Protein AF-A0A7C2FK53-F1 (afdb_monomer)

Secondary structure (DSSP, 8-state):
-----TT-EE-GGG-EEEEE--SSSTT-EEEEEGGGTEEE-TTS-EEETTEEEPPPGGG-S-HHHHHHHHHHHTTS--SEEE-SSSPPEESSHHHHHHHHHHHS--

Sequence (106 aa):
DVYIRDGDEFPALGGMRIIHVPGHTPGSIALHFPERGVLIVGDAMQHRFGRLMPPHRLFTRDMAQAAASIRRLAELDFDTLCFSHFRPIVRDADLKVREFARSLPA

Foldseek 3Di:
DDDDDAQDWDPPPNIWGWHQQAWLHNRFIWIDDQVQLEIEREQLWDQPPNAIDGGDPVRTPHRVSSLVSLCVVLVDGGQWYHYNPDDIRHGPVSVRSVVVSVVDDD

Radius of gyration: 12.98 Å; Cα contacts (8 Å, |Δi|>4): 217; chains: 1; bounding box: 26×35×34 Å

Nearest PDB structures (foldseek):
  7tza-assembly1_A  TM=7.608E-01  e=9.008E-06  Pseudomonas aeruginosa UCBPP-PA14
  6bm9-assembly2_D  TM=6.563E-01  e=1.740E-04  Escherichia coli
  6bm9-assembly1_A  TM=6.589E-01  e=1.740E-04  Escherichia coli
  6bm9-assembly2_C  TM=6.707E-01  e=2.368E-04  Escherichia coli
  6bm9-assembly1_B  TM=6.707E-01  e=2.519E-04  Escherichia coli

pLDDT: mean 96.67, std 3.94, range [74.25, 98.81]

Mean predicted aligned error: 2.4 Å

Structure (mmCIF, N/CA/C/O backbone):
data_AF-A0A7C2FK53-F1
#
_entry.id   AF-A0A7C2FK53-F1
#
loop_
_atom_site.group_PDB
_atom_site.id
_atom_site.type_symbol
_atom_site.label_atom_id
_atom_site.label_alt_id
_atom_site.label_comp_id
_atom_site.label_asym_id
_atom_site.label_entity_id
_atom_site.label_seq_id
_atom_site.pdbx_PDB_ins_code
_atom_site.Cartn_x
_atom_site.Cartn_y
_atom_site.Cartn_z
_atom_site.occupancy
_atom_site.B_iso_or_equiv
_atom_site.auth_seq_id
_atom_site.auth_comp_id
_atom_site.auth_asym_id
_atom_site.auth_atom_id
_atom_site.pdbx_PDB_model_num
ATOM 1 N N . ASP A 1 1 ? 5.264 22.362 9.396 1.00 79.06 1 ASP A N 1
ATOM 2 C CA . ASP A 1 1 ? 5.206 21.065 8.689 1.00 79.06 1 ASP A CA 1
ATOM 3 C C . ASP A 1 1 ? 5.756 19.945 9.550 1.00 79.06 1 ASP A C 1
ATOM 5 O O . ASP A 1 1 ? 6.510 20.222 10.479 1.00 79.06 1 ASP A O 1
ATOM 9 N N . VAL A 1 2 ? 5.361 18.703 9.256 1.00 89.88 2 VAL A N 1
ATOM 10 C CA . VAL A 1 2 ? 5.818 17.490 9.950 1.00 89.88 2 VAL A CA 1
ATOM 11 C C . VAL A 1 2 ? 6.427 16.546 8.919 1.00 89.88 2 VAL A C 1
ATOM 13 O O . VAL A 1 2 ? 5.787 16.224 7.920 1.00 89.88 2 VAL A O 1
ATOM 16 N N . TYR A 1 3 ? 7.663 16.110 9.161 1.00 93.62 3 TYR A N 1
ATOM 17 C CA . TYR A 1 3 ? 8.289 15.044 8.383 1.00 93.62 3 TYR A CA 1
ATOM 18 C C . TYR A 1 3 ? 7.796 13.699 8.898 1.00 93.62 3 TYR A C 1
ATOM 20 O O . TYR A 1 3 ? 7.842 13.456 10.101 1.00 93.62 3 TYR A O 1
ATOM 28 N N . ILE A 1 4 ? 7.367 12.843 7.980 1.00 95.62 4 ILE A N 1
ATOM 29 C CA . ILE A 1 4 ? 6.875 11.499 8.279 1.00 95.62 4 ILE A CA 1
ATOM 30 C C . ILE A 1 4 ? 7.885 10.445 7.835 1.00 95.62 4 ILE A C 1
ATOM 32 O O . ILE A 1 4 ? 8.648 10.649 6.884 1.00 95.62 4 ILE A O 1
ATOM 36 N N . AR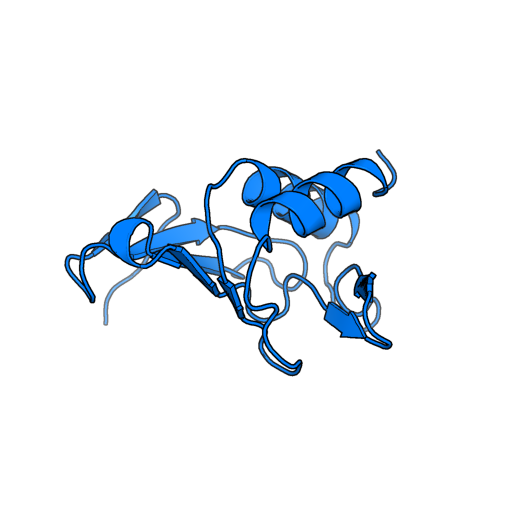G A 1 5 ? 7.883 9.315 8.529 1.00 97.06 5 ARG A N 1
ATOM 37 C CA . ARG A 1 5 ? 8.749 8.161 8.307 1.00 97.06 5 ARG A CA 1
ATOM 38 C C . ARG A 1 5 ? 7.923 6.885 8.297 1.00 97.06 5 ARG A C 1
ATOM 40 O O . ARG A 1 5 ? 6.783 6.842 8.751 1.00 97.06 5 ARG A O 1
ATOM 47 N N . ASP A 1 6 ? 8.522 5.836 7.753 1.00 98.12 6 ASP A N 1
ATOM 48 C CA . ASP A 1 6 ? 7.954 4.499 7.834 1.00 98.12 6 ASP A CA 1
ATOM 49 C C . ASP A 1 6 ? 7.717 4.089 9.293 1.00 98.12 6 ASP A C 1
ATOM 51 O O . ASP A 1 6 ? 8.602 4.245 10.133 1.00 98.12 6 ASP A O 1
ATOM 55 N N . GLY A 1 7 ? 6.531 3.554 9.579 1.00 97.38 7 GLY A N 1
ATOM 56 C CA . GLY A 1 7 ? 6.154 3.120 10.919 1.00 97.38 7 GLY A CA 1
ATOM 57 C C . GLY A 1 7 ? 5.693 4.233 11.855 1.00 97.38 7 GLY A C 1
ATOM 58 O O . GLY A 1 7 ? 5.263 3.901 12.953 1.00 97.38 7 GLY A O 1
ATOM 59 N N . ASP A 1 8 ? 5.725 5.506 11.445 1.00 97.75 8 ASP A N 1
ATOM 60 C CA . ASP A 1 8 ? 5.150 6.579 12.257 1.00 97.75 8 ASP A CA 1
ATOM 61 C C . ASP A 1 8 ? 3.656 6.325 12.497 1.00 97.75 8 ASP A C 1
ATOM 63 O O . ASP A 1 8 ? 2.910 5.953 11.583 1.00 97.75 8 ASP A O 1
ATOM 67 N N . GLU A 1 9 ? 3.223 6.575 13.730 1.00 96.94 9 GLU A N 1
ATOM 68 C CA . GLU A 1 9 ? 1.836 6.445 14.155 1.00 96.94 9 GLU A CA 1
ATOM 69 C C . GLU A 1 9 ? 1.284 7.793 14.616 1.00 96.94 9 GLU A C 1
ATOM 71 O O . GLU A 1 9 ? 1.938 8.557 15.327 1.00 96.94 9 GLU A O 1
ATOM 76 N N . PHE A 1 10 ? 0.048 8.079 14.219 1.00 95.19 10 PHE A N 1
ATOM 77 C CA . PHE A 1 10 ? -0.654 9.308 14.562 1.00 95.19 10 PHE A CA 1
ATOM 78 C C . PHE A 1 10 ? -2.014 8.975 15.179 1.00 95.19 10 PHE A C 1
ATOM 80 O O . PHE A 1 10 ? -2.706 8.086 14.676 1.00 95.19 10 PHE A O 1
ATOM 87 N N . PRO A 1 11 ? -2.478 9.727 16.195 1.00 93.12 11 PRO A N 1
ATOM 88 C CA . PRO A 1 11 ? -3.762 9.482 16.861 1.00 93.12 11 PRO A CA 1
ATOM 89 C C . PRO A 1 11 ? -4.990 9.870 16.007 1.00 93.12 11 PRO A C 1
ATOM 91 O O . PRO A 1 11 ? -6.089 10.067 16.522 1.00 93.12 11 PRO A O 1
ATOM 94 N N . ALA A 1 12 ? -4.834 10.001 14.690 1.00 85.19 12 ALA A N 1
ATOM 95 C CA . ALA A 1 12 ? -5.914 10.342 13.778 1.00 85.19 12 ALA A CA 1
ATOM 96 C C . ALA A 1 12 ? -6.844 9.141 13.552 1.00 85.19 12 ALA A C 1
ATOM 98 O O . ALA A 1 12 ? -6.380 8.027 13.338 1.00 85.19 12 ALA A O 1
ATOM 99 N N . LEU A 1 13 ? -8.160 9.383 13.556 1.00 84.50 13 LEU A N 1
ATOM 100 C CA . LEU A 1 13 ? -9.197 8.409 13.175 1.00 84.50 13 LEU A CA 1
ATOM 101 C C . LEU A 1 13 ? -9.191 7.060 13.931 1.00 84.50 13 LEU A C 1
ATOM 103 O O . LEU A 1 13 ? -9.829 6.118 13.461 1.00 84.50 13 LEU A O 1
ATOM 107 N N . GLY A 1 14 ? -8.581 6.982 15.118 1.00 86.06 14 GLY A N 1
ATOM 108 C CA . GLY A 1 14 ? -8.404 5.715 15.851 1.00 86.06 14 GLY A CA 1
ATOM 109 C C . GLY A 1 14 ? -7.082 5.012 15.525 1.00 86.06 14 GLY A C 1
ATOM 110 O O . GLY A 1 14 ? -7.017 3.795 15.464 1.00 86.06 14 GLY A O 1
ATOM 111 N N . GLY A 1 15 ? -6.029 5.777 15.236 1.00 93.38 15 GLY A N 1
ATOM 112 C CA . GLY A 1 15 ? -4.717 5.240 14.890 1.00 93.38 15 GLY A CA 1
ATOM 113 C C . GLY A 1 15 ? -4.519 5.171 13.380 1.00 93.38 15 GLY A C 1
ATOM 114 O O . GLY A 1 15 ? -5.198 4.435 12.664 1.00 93.38 15 GLY A O 1
ATOM 115 N N . MET A 1 16 ? -3.561 5.956 12.900 1.00 96.75 16 MET A N 1
ATOM 116 C CA . MET A 1 16 ? -3.073 5.935 11.528 1.00 96.75 16 MET A CA 1
ATOM 117 C C . MET A 1 16 ? -1.601 5.561 11.551 1.00 96.75 16 MET A C 1
ATOM 119 O O . MET A 1 16 ? -0.818 6.240 12.211 1.00 96.75 16 MET A O 1
ATOM 123 N N . ARG A 1 17 ? -1.220 4.543 10.783 1.00 98.00 17 ARG A N 1
ATOM 124 C CA . ARG A 1 17 ? 0.167 4.133 10.588 1.00 98.00 17 ARG A CA 1
ATOM 125 C C . ARG A 1 17 ? 0.639 4.470 9.179 1.00 98.00 17 ARG A C 1
ATOM 127 O O . ARG A 1 17 ? -0.045 4.174 8.196 1.00 98.00 17 ARG A O 1
ATOM 134 N N . ILE A 1 18 ? 1.823 5.064 9.086 1.00 98.31 18 ILE A N 1
ATOM 135 C CA . ILE A 1 18 ? 2.510 5.320 7.821 1.00 98.31 18 ILE A CA 1
ATOM 136 C C . ILE A 1 18 ? 3.256 4.060 7.389 1.00 98.31 18 ILE A C 1
ATOM 138 O O . ILE A 1 18 ? 4.053 3.508 8.148 1.00 98.31 18 ILE A O 1
ATOM 142 N N . ILE A 1 19 ? 3.034 3.630 6.149 1.00 98.69 19 ILE A N 1
ATOM 143 C CA . ILE A 1 19 ? 3.773 2.529 5.528 1.00 98.69 19 ILE A CA 1
ATOM 144 C C . ILE A 1 19 ? 4.492 3.074 4.298 1.00 98.69 19 ILE A C 1
ATOM 146 O O . ILE A 1 19 ? 3.858 3.501 3.336 1.00 98.69 19 ILE A O 1
ATOM 150 N N . HIS A 1 20 ? 5.819 3.064 4.303 1.00 98.62 20 HIS A N 1
ATOM 151 C CA . HIS A 1 20 ? 6.614 3.429 3.135 1.00 98.62 20 HIS A CA 1
ATOM 152 C C . HIS A 1 20 ? 6.490 2.344 2.061 1.00 98.62 20 HIS A C 1
ATOM 154 O O . HIS A 1 20 ? 6.746 1.163 2.312 1.00 98.62 20 HIS A O 1
ATOM 160 N N . VAL A 1 21 ? 6.064 2.756 0.867 1.00 98.62 21 VAL A N 1
ATOM 161 C CA . VAL A 1 21 ? 5.777 1.881 -0.279 1.00 98.62 21 VAL A CA 1
ATOM 162 C C . VAL A 1 21 ? 6.444 2.424 -1.544 1.00 98.62 21 VAL A C 1
ATOM 164 O O . VAL A 1 21 ? 5.770 2.847 -2.490 1.00 98.62 21 VAL A O 1
ATOM 167 N N . PRO A 1 22 ? 7.786 2.461 -1.578 1.00 98.50 22 PRO A N 1
ATOM 168 C CA . PRO A 1 22 ? 8.503 2.993 -2.721 1.00 98.50 22 PRO A CA 1
ATOM 169 C C . PRO A 1 22 ? 8.270 2.136 -3.975 1.00 98.50 22 PRO A C 1
ATOM 171 O O . PRO A 1 22 ? 7.948 0.947 -3.908 1.00 98.50 22 PRO A O 1
ATOM 174 N N . GLY A 1 23 ? 8.413 2.759 -5.140 1.00 98.12 23 GLY A N 1
ATOM 175 C CA . GLY A 1 23 ? 8.261 2.105 -6.440 1.00 98.12 23 GLY A CA 1
ATOM 176 C C . GLY A 1 23 ? 7.579 3.017 -7.446 1.00 98.12 23 GLY A C 1
ATOM 177 O O . GLY A 1 23 ? 8.207 3.424 -8.422 1.00 98.12 23 GLY A O 1
ATOM 178 N N . HIS A 1 24 ? 6.325 3.421 -7.184 1.00 98.19 24 HIS A N 1
ATOM 179 C CA . HIS A 1 24 ? 5.655 4.450 -7.997 1.00 98.19 24 HIS A CA 1
ATOM 180 C C . HIS A 1 24 ? 6.481 5.742 -7.985 1.00 98.19 24 HIS A C 1
ATOM 182 O O . HIS A 1 24 ? 6.943 6.214 -9.025 1.00 98.19 24 HIS A O 1
ATOM 188 N N . THR A 1 25 ? 6.796 6.213 -6.778 1.00 98.50 25 THR A N 1
ATOM 189 C CA . THR A 1 25 ? 7.849 7.196 -6.518 1.00 98.50 25 THR A CA 1
ATOM 190 C C . THR A 1 25 ? 8.737 6.717 -5.361 1.00 98.50 25 THR A C 1
ATOM 192 O O . THR A 1 25 ? 8.314 5.843 -4.600 1.00 98.50 25 THR A O 1
ATOM 195 N N . PRO A 1 26 ? 9.944 7.284 -5.170 1.00 98.12 26 PRO A N 1
ATOM 196 C CA . PRO A 1 26 ? 10.779 6.959 -4.009 1.00 98.12 26 PRO A CA 1
ATOM 197 C C . PRO A 1 26 ? 10.135 7.318 -2.660 1.00 98.12 26 PRO A C 1
ATOM 199 O O . PRO A 1 26 ? 10.448 6.700 -1.648 1.00 98.12 26 PRO A O 1
ATOM 202 N N . GLY A 1 27 ? 9.240 8.313 -2.640 1.00 97.81 27 GLY A N 1
ATOM 203 C CA . GLY A 1 27 ? 8.585 8.821 -1.430 1.00 97.81 27 GLY A CA 1
ATOM 204 C C . GLY A 1 27 ? 7.143 8.348 -1.243 1.00 97.81 27 GLY A C 1
ATOM 205 O O . GLY A 1 27 ? 6.447 8.880 -0.386 1.00 97.81 27 GLY A O 1
ATOM 206 N N . SER A 1 28 ? 6.666 7.402 -2.056 1.00 98.38 28 SER A N 1
ATOM 207 C CA . SER A 1 28 ? 5.287 6.914 -1.968 1.00 98.38 28 SER A CA 1
ATOM 208 C C . SER A 1 28 ? 5.026 6.244 -0.616 1.00 98.38 28 SER A C 1
ATOM 210 O O . SER A 1 28 ? 5.832 5.442 -0.143 1.00 98.38 28 SER A O 1
ATOM 212 N N . ILE A 1 29 ? 3.882 6.559 -0.011 1.00 98.62 29 ILE A N 1
ATOM 213 C CA . ILE A 1 29 ? 3.412 5.978 1.252 1.00 98.62 29 ILE A CA 1
ATOM 214 C C . ILE A 1 29 ? 1.998 5.416 1.091 1.00 98.62 29 ILE A C 1
ATOM 216 O O . ILE A 1 29 ? 1.241 5.847 0.220 1.00 98.62 29 ILE A O 1
ATOM 220 N N . ALA A 1 30 ? 1.642 4.493 1.973 1.00 98.69 30 ALA A N 1
ATOM 221 C CA . ALA A 1 30 ? 0.282 4.077 2.242 1.00 98.69 30 ALA A CA 1
ATOM 222 C C . ALA A 1 30 ? -0.093 4.471 3.676 1.00 98.69 30 ALA A C 1
ATOM 224 O O . ALA A 1 30 ? 0.768 4.565 4.556 1.00 98.69 30 ALA A O 1
ATOM 225 N N . LEU A 1 31 ? -1.384 4.700 3.898 1.00 98.44 31 LEU A N 1
ATOM 226 C CA . LEU A 1 31 ? -1.949 5.033 5.203 1.00 98.44 31 LEU A CA 1
ATOM 227 C C . LEU A 1 31 ? -2.817 3.867 5.663 1.00 98.44 31 LEU A C 1
ATOM 229 O O . LEU A 1 31 ? -3.814 3.541 5.011 1.00 98.44 31 LEU A O 1
ATOM 233 N N . HIS A 1 32 ? -2.431 3.235 6.766 1.00 98.62 32 HIS A N 1
ATOM 234 C CA . HIS A 1 32 ? -3.163 2.117 7.353 1.00 98.62 32 HIS A CA 1
ATOM 235 C C . HIS A 1 32 ? -3.902 2.574 8.607 1.00 98.62 32 HIS A C 1
ATOM 237 O O . HIS A 1 32 ? -3.308 3.167 9.503 1.00 98.62 32 HIS A O 1
ATOM 243 N N . PHE A 1 33 ? -5.200 2.296 8.659 1.00 98.12 33 PHE A N 1
ATOM 244 C CA . PHE A 1 33 ? -6.073 2.598 9.788 1.00 98.12 33 PHE A CA 1
ATOM 245 C C . PHE A 1 33 ? -6.595 1.274 10.360 1.00 98.12 33 PHE A C 1
ATOM 247 O O . PHE A 1 33 ? -7.675 0.828 9.951 1.00 98.12 33 PHE A O 1
ATOM 254 N N . PRO A 1 34 ? -5.842 0.609 11.257 1.00 96.31 34 PRO A N 1
ATOM 255 C CA . PRO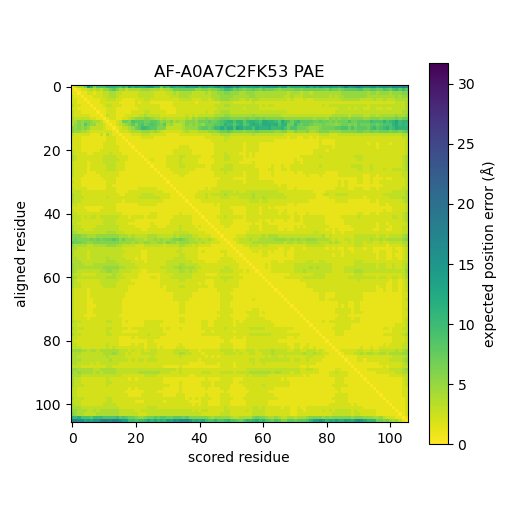 A 1 34 ? -6.172 -0.734 11.732 1.00 96.31 34 PRO A CA 1
ATOM 256 C C . PRO A 1 34 ? -7.541 -0.801 12.418 1.00 96.31 34 PRO A C 1
ATOM 258 O O . PRO A 1 34 ? -8.341 -1.666 12.077 1.00 96.31 34 PRO A O 1
ATOM 261 N N . GLU A 1 35 ? -7.880 0.159 13.288 1.00 95.81 35 GLU A N 1
ATOM 262 C CA . GLU A 1 35 ? -9.189 0.190 13.970 1.00 95.81 35 GLU A CA 1
ATOM 263 C C . GLU A 1 35 ? -10.375 0.396 13.015 1.00 95.81 35 GLU A C 1
ATOM 265 O O . GLU A 1 35 ? -11.516 0.066 13.337 1.00 95.81 35 GLU A O 1
ATOM 270 N N . ARG A 1 36 ? -10.124 0.957 11.827 1.00 96.44 36 ARG A N 1
ATOM 271 C CA . ARG A 1 36 ? -11.144 1.167 10.791 1.00 96.44 36 ARG A CA 1
ATOM 272 C C . ARG A 1 36 ? -11.150 0.065 9.738 1.00 96.44 36 ARG A C 1
ATOM 274 O O . ARG A 1 36 ? -12.062 0.041 8.916 1.00 96.44 36 ARG A O 1
ATOM 281 N N . GLY A 1 37 ? -10.139 -0.804 9.726 1.00 97.12 37 GLY A N 1
ATOM 282 C CA . GLY A 1 37 ? -9.929 -1.784 8.666 1.00 97.12 37 GLY A CA 1
ATOM 283 C C . GLY A 1 37 ? -9.748 -1.138 7.289 1.00 97.12 37 GLY A C 1
ATOM 284 O O . GLY A 1 37 ? -10.239 -1.680 6.301 1.00 97.12 37 GLY A O 1
ATOM 285 N N . VAL A 1 38 ? -9.095 0.027 7.206 1.00 98.38 38 VAL A N 1
ATOM 286 C CA . VAL A 1 38 ? -8.897 0.763 5.943 1.00 98.38 38 VAL A CA 1
ATOM 287 C C . VAL A 1 38 ? -7.415 0.854 5.602 1.00 98.38 38 VAL A C 1
ATOM 289 O O . VAL A 1 38 ? -6.594 1.214 6.445 1.00 98.38 38 VAL A O 1
ATOM 292 N N . LEU A 1 39 ? -7.086 0.608 4.337 1.00 98.75 39 LEU A N 1
ATOM 293 C CA . LEU A 1 39 ? -5.775 0.879 3.761 1.00 98.75 39 LEU A CA 1
ATOM 294 C C . LEU A 1 39 ? -5.916 1.814 2.552 1.00 98.75 39 LEU A C 1
ATOM 296 O O . LEU A 1 39 ? -6.629 1.508 1.596 1.00 98.75 39 LEU A O 1
ATOM 300 N N . ILE A 1 40 ? -5.224 2.952 2.571 1.00 98.69 40 ILE A N 1
ATOM 301 C CA . ILE A 1 40 ? -5.142 3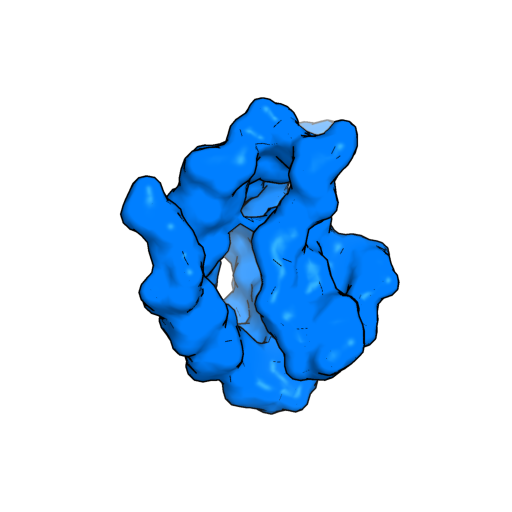.885 1.439 1.00 98.69 40 ILE A CA 1
ATOM 302 C C . ILE A 1 40 ? -3.763 3.737 0.802 1.00 98.69 40 ILE A C 1
ATOM 304 O O . ILE A 1 40 ? -2.763 4.028 1.450 1.00 98.69 40 ILE A O 1
ATOM 308 N N . VAL A 1 41 ? -3.700 3.305 -0.459 1.00 98.50 41 VAL A N 1
ATOM 309 C CA . VAL A 1 41 ? -2.430 2.954 -1.131 1.00 98.50 41 VAL A CA 1
ATOM 310 C C . VAL A 1 41 ? -1.969 3.960 -2.180 1.00 98.50 41 VAL A C 1
ATOM 312 O O . VAL A 1 41 ? -0.924 3.767 -2.802 1.00 98.50 41 VAL A O 1
ATOM 315 N N . GLY A 1 42 ? -2.755 5.012 -2.410 1.00 97.56 42 GLY A N 1
ATOM 316 C CA . GLY A 1 42 ? -2.492 5.979 -3.470 1.00 97.56 42 GLY A CA 1
ATOM 317 C C . GLY A 1 42 ? -2.323 5.286 -4.825 1.00 97.56 42 GLY A C 1
ATOM 318 O O . GLY A 1 42 ? -3.193 4.521 -5.251 1.00 97.56 42 GLY A O 1
ATOM 319 N N . ASP A 1 43 ? -1.181 5.531 -5.465 1.00 97.94 43 ASP 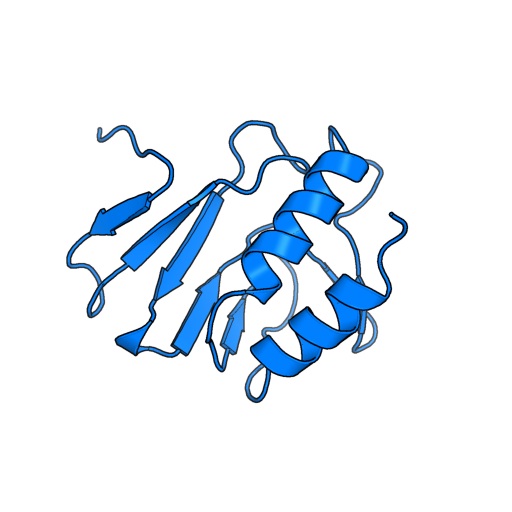A N 1
ATOM 320 C CA . ASP A 1 43 ? -0.805 4.982 -6.771 1.00 97.94 43 ASP A CA 1
ATOM 321 C C . ASP A 1 43 ? 0.061 3.719 -6.692 1.00 97.94 43 ASP A C 1
ATOM 323 O O . ASP A 1 43 ? 0.604 3.290 -7.707 1.00 97.94 43 ASP A O 1
ATOM 327 N N . ALA A 1 44 ? 0.198 3.087 -5.519 1.00 98.19 44 ALA A N 1
ATOM 328 C CA . ALA A 1 44 ? 0.970 1.848 -5.380 1.00 98.19 44 ALA A CA 1
ATOM 329 C C . ALA A 1 44 ? 0.299 0.632 -6.050 1.00 98.19 44 ALA A C 1
ATOM 331 O O . ALA A 1 44 ? 0.973 -0.347 -6.360 1.00 98.19 44 ALA A O 1
ATOM 332 N N . MET A 1 45 ? -1.013 0.684 -6.301 1.00 98.19 45 MET A N 1
ATOM 333 C CA . MET A 1 45 ? -1.775 -0.350 -7.010 1.00 98.19 45 MET A CA 1
ATOM 334 C C . MET A 1 45 ? -2.850 0.279 -7.896 1.00 98.19 45 MET A C 1
ATOM 336 O O . MET A 1 45 ? -3.308 1.394 -7.653 1.00 98.19 45 MET A O 1
ATOM 340 N N . GLN A 1 46 ? -3.300 -0.466 -8.903 1.00 98.06 46 GLN A N 1
ATOM 341 C CA . GLN A 1 46 ? -4.473 -0.114 -9.697 1.00 98.06 46 GLN A CA 1
ATOM 342 C C . GLN A 1 46 ? -5.606 -1.113 -9.474 1.00 98.06 46 GLN A C 1
ATOM 344 O O . GLN A 1 46 ? -5.368 -2.283 -9.175 1.00 98.06 46 GLN A O 1
ATOM 349 N N . HIS A 1 47 ? -6.840 -0.667 -9.701 1.00 97.50 47 HIS A N 1
ATOM 350 C CA . HIS A 1 47 ? -8.012 -1.534 -9.737 1.00 97.50 47 HIS A CA 1
ATOM 351 C C . HIS A 1 47 ? -8.799 -1.277 -11.025 1.00 97.50 47 HIS A C 1
ATOM 353 O O . HIS A 1 47 ? -9.568 -0.323 -11.139 1.00 97.50 47 HIS A O 1
ATOM 359 N N . ARG A 1 48 ? -8.560 -2.117 -12.037 1.00 93.81 48 ARG A N 1
ATOM 360 C CA . ARG A 1 48 ? -9.125 -1.971 -13.387 1.00 93.81 48 ARG A CA 1
ATOM 361 C C . ARG A 1 48 ? -9.847 -3.246 -13.779 1.00 93.81 48 ARG A C 1
ATOM 363 O O . ARG A 1 48 ? -9.363 -4.338 -13.510 1.00 93.81 48 ARG A O 1
ATOM 370 N N . PHE A 1 49 ? -11.002 -3.099 -14.424 1.00 92.00 49 PHE A N 1
ATOM 371 C CA . PHE A 1 49 ? -11.799 -4.234 -14.906 1.00 92.00 49 PHE A CA 1
ATOM 372 C C . PHE A 1 49 ? -12.087 -5.284 -13.811 1.00 92.00 49 PHE A C 1
ATOM 374 O O . PHE A 1 49 ? -12.068 -6.483 -14.070 1.00 92.00 49 PHE A O 1
ATOM 381 N N . GLY A 1 50 ? -12.307 -4.826 -12.571 1.00 91.31 50 GLY A N 1
ATOM 382 C CA . GLY A 1 50 ? -12.577 -5.691 -11.418 1.00 91.31 50 GLY A CA 1
ATOM 383 C C . GLY A 1 50 ? -11.371 -6.483 -10.902 1.00 91.31 50 GLY A C 1
ATOM 384 O O . GLY A 1 50 ? -11.557 -7.452 -10.173 1.00 91.31 50 GLY A O 1
ATOM 385 N N . ARG A 1 51 ? -10.142 -6.122 -11.299 1.00 95.56 51 ARG A N 1
ATOM 386 C CA . ARG A 1 51 ? -8.912 -6.826 -10.914 1.00 95.56 51 ARG A CA 1
ATOM 387 C C . ARG A 1 51 ? -7.869 -5.876 -10.346 1.00 95.56 51 ARG A C 1
ATOM 389 O O . ARG A 1 51 ? -7.692 -4.762 -10.849 1.00 95.56 51 ARG A O 1
ATOM 396 N N . LEU A 1 52 ? -7.169 -6.342 -9.316 1.00 98.12 52 LEU A N 1
ATOM 397 C CA . LEU A 1 52 ? -5.956 -5.692 -8.834 1.00 98.12 52 LEU A CA 1
ATOM 398 C C . LEU A 1 52 ? -4.855 -5.822 -9.885 1.00 98.12 52 LEU A C 1
ATOM 400 O O . LEU A 1 52 ? -4.701 -6.862 -10.528 1.00 98.12 52 LEU A O 1
ATOM 404 N N . MET A 1 53 ? -4.115 -4.738 -10.079 1.00 97.88 53 MET A N 1
ATOM 405 C CA . MET A 1 53 ? -3.004 -4.671 -11.016 1.00 97.88 53 MET A CA 1
ATOM 406 C C . MET A 1 53 ? -1.839 -3.885 -10.403 1.00 97.88 53 MET A C 1
ATOM 408 O O . MET A 1 53 ? -2.062 -3.028 -9.539 1.00 97.88 53 MET A O 1
ATOM 412 N N . PRO A 1 54 ? -0.597 -4.126 -10.869 1.00 97.50 54 PRO A N 1
ATOM 413 C CA . PRO A 1 54 ? 0.551 -3.308 -10.492 1.00 97.50 54 PRO A CA 1
ATOM 414 C C . PRO A 1 54 ? 0.333 -1.837 -10.882 1.00 97.50 54 PRO A C 1
ATOM 416 O O . PRO A 1 54 ? -0.512 -1.554 -11.740 1.00 97.50 54 PRO A O 1
ATOM 419 N N . PRO A 1 55 ? 1.104 -0.893 -10.315 1.00 97.69 55 PRO A N 1
ATOM 420 C CA . PRO A 1 55 ? 0.991 0.510 -10.685 1.00 97.69 55 PRO A CA 1
ATOM 421 C C . PRO A 1 55 ? 1.356 0.719 -12.160 1.00 97.69 55 PRO A C 1
ATOM 423 O O . PRO A 1 55 ? 2.064 -0.084 -12.776 1.00 97.69 55 PRO A O 1
ATOM 426 N N . HIS A 1 56 ? 0.863 1.806 -12.755 1.00 96.62 56 HIS A N 1
ATOM 427 C CA . HIS A 1 56 ? 1.014 2.035 -14.191 1.00 96.62 56 HIS A CA 1
ATOM 428 C C . HIS A 1 56 ? 2.491 2.137 -14.597 1.00 96.62 56 HIS A C 1
ATOM 430 O O . HIS A 1 56 ? 3.186 3.052 -14.165 1.00 96.62 56 HIS A O 1
ATOM 436 N N . ARG A 1 57 ? 2.970 1.256 -15.487 1.00 96.31 57 ARG A N 1
ATOM 437 C CA . ARG A 1 57 ? 4.400 1.175 -15.853 1.00 96.31 57 ARG A CA 1
ATOM 438 C C . ARG A 1 57 ? 5.004 2.499 -16.333 1.00 96.31 57 ARG A C 1
ATOM 440 O O . ARG A 1 57 ? 6.127 2.799 -15.961 1.00 96.31 57 ARG A O 1
ATOM 447 N N . LEU A 1 58 ? 4.269 3.300 -17.113 1.00 97.25 58 LEU A N 1
ATOM 448 C CA . LEU A 1 58 ? 4.782 4.591 -17.612 1.00 97.25 58 LEU A CA 1
ATOM 449 C C . LEU A 1 58 ? 4.991 5.646 -16.514 1.00 97.25 58 LEU A C 1
ATOM 451 O O . LEU A 1 58 ? 5.697 6.620 -16.744 1.00 97.25 58 LEU A O 1
ATOM 455 N N . PHE A 1 59 ? 4.373 5.468 -15.345 1.00 96.44 59 PHE A N 1
ATOM 456 C CA . PHE A 1 59 ? 4.426 6.429 -14.242 1.00 96.44 59 PHE A CA 1
ATOM 457 C C . PHE A 1 59 ? 5.094 5.852 -12.992 1.00 96.44 59 PHE A C 1
ATOM 459 O O . PHE A 1 59 ? 5.104 6.502 -11.956 1.00 96.44 59 PHE A O 1
ATOM 466 N N . THR A 1 60 ? 5.659 4.648 -13.075 1.00 98.19 60 THR A N 1
ATOM 467 C CA . THR A 1 60 ? 6.307 3.975 -11.948 1.00 98.19 60 THR A CA 1
ATOM 468 C C . THR A 1 60 ? 7.810 3.987 -12.151 1.00 98.19 60 THR A C 1
ATOM 470 O O . THR A 1 60 ? 8.303 3.511 -13.172 1.00 98.19 60 THR A O 1
ATOM 473 N N . ARG A 1 61 ? 8.542 4.527 -11.173 1.00 98.06 61 ARG A N 1
ATOM 474 C CA . ARG A 1 61 ? 10.006 4.632 -11.217 1.00 98.06 61 ARG A CA 1
ATOM 475 C C . ARG A 1 61 ? 10.697 3.273 -11.151 1.00 98.06 61 ARG A C 1
ATOM 477 O O . ARG A 1 61 ? 11.651 3.058 -11.888 1.00 98.06 61 ARG A O 1
ATOM 484 N N . ASP A 1 62 ? 10.206 2.379 -10.300 1.00 98.25 62 ASP A N 1
ATOM 485 C CA . ASP A 1 62 ? 10.748 1.035 -10.120 1.00 98.25 62 ASP A CA 1
ATOM 486 C C . ASP A 1 62 ? 9.610 0.026 -9.907 1.00 98.25 62 ASP A C 1
ATOM 488 O O . ASP A 1 62 ? 8.922 0.019 -8.883 1.00 98.25 62 ASP A O 1
ATOM 492 N N . MET A 1 63 ? 9.393 -0.829 -10.909 1.00 98.00 63 MET A N 1
ATOM 493 C CA . MET A 1 63 ? 8.338 -1.846 -10.879 1.00 98.00 63 MET A CA 1
ATOM 494 C C . MET A 1 63 ? 8.659 -3.015 -9.942 1.00 98.00 63 MET A C 1
ATOM 496 O O . MET A 1 63 ? 7.729 -3.617 -9.405 1.00 98.00 63 MET A O 1
ATOM 500 N N . ALA A 1 64 ? 9.938 -3.351 -9.752 1.00 97.88 64 ALA A N 1
ATOM 501 C CA . ALA A 1 64 ? 10.344 -4.427 -8.851 1.00 97.88 64 ALA A CA 1
ATOM 502 C C . ALA A 1 64 ? 10.173 -3.977 -7.397 1.00 97.88 64 ALA A C 1
ATOM 504 O O . ALA A 1 64 ? 9.572 -4.684 -6.586 1.00 97.88 64 ALA A O 1
ATOM 505 N N . GLN A 1 65 ? 10.589 -2.747 -7.094 1.00 98.31 65 GLN A N 1
ATOM 506 C CA . GLN A 1 65 ? 10.360 -2.137 -5.789 1.00 98.31 65 GLN A CA 1
ATOM 507 C C . GLN A 1 65 ? 8.863 -1.951 -5.505 1.00 98.31 65 GLN A C 1
ATOM 509 O O . GLN A 1 65 ? 8.412 -2.252 -4.402 1.00 98.31 65 GLN A O 1
ATOM 514 N N . ALA A 1 66 ? 8.067 -1.558 -6.507 1.00 98.50 66 ALA A N 1
ATOM 515 C CA . ALA A 1 66 ? 6.614 -1.503 -6.362 1.00 98.50 66 ALA A CA 1
ATOM 516 C C . ALA A 1 66 ? 6.011 -2.878 -6.025 1.00 98.50 66 ALA A C 1
ATOM 518 O O . ALA A 1 66 ? 5.142 -2.970 -5.161 1.00 98.50 66 ALA A O 1
ATOM 519 N N . ALA A 1 67 ? 6.482 -3.956 -6.663 1.00 98.50 67 ALA A N 1
ATOM 520 C CA . ALA A 1 67 ? 6.031 -5.310 -6.349 1.00 98.50 67 ALA A CA 1
ATOM 521 C C . ALA A 1 67 ? 6.397 -5.725 -4.913 1.00 98.50 67 ALA A C 1
ATOM 523 O O . ALA A 1 67 ? 5.558 -6.289 -4.209 1.00 98.50 67 ALA A O 1
ATOM 524 N N . ALA A 1 68 ? 7.604 -5.391 -4.445 1.00 98.50 68 ALA A N 1
ATOM 525 C CA . ALA A 1 68 ? 8.010 -5.609 -3.056 1.00 98.50 68 ALA A CA 1
ATOM 526 C C . ALA A 1 68 ? 7.127 -4.825 -2.066 1.00 98.50 68 ALA A C 1
ATOM 528 O O . ALA A 1 68 ? 6.673 -5.381 -1.066 1.00 98.50 68 ALA A O 1
ATOM 529 N N . SER A 1 69 ? 6.800 -3.572 -2.384 1.00 98.69 69 SER A N 1
ATOM 530 C CA . SER A 1 69 ? 5.878 -2.751 -1.595 1.00 98.69 69 SER A CA 1
ATOM 531 C C . SER A 1 69 ? 4.471 -3.349 -1.524 1.00 98.69 69 SER A C 1
ATOM 533 O O . SER A 1 69 ? 3.878 -3.385 -0.450 1.00 98.69 69 SER A O 1
ATOM 535 N N . ILE A 1 70 ? 3.943 -3.887 -2.630 1.00 98.81 70 ILE A N 1
ATOM 536 C CA . ILE A 1 70 ? 2.642 -4.577 -2.636 1.00 98.81 70 ILE A CA 1
ATOM 537 C C . ILE A 1 70 ? 2.674 -5.820 -1.738 1.00 98.81 70 ILE A C 1
ATOM 539 O O . ILE A 1 70 ? 1.727 -6.053 -0.991 1.00 98.81 70 ILE A O 1
ATOM 543 N N . ARG A 1 71 ? 3.763 -6.602 -1.767 1.00 98.69 71 ARG A N 1
ATOM 544 C CA . ARG A 1 71 ? 3.922 -7.772 -0.884 1.00 98.69 71 ARG A CA 1
ATOM 545 C C . ARG A 1 71 ? 3.917 -7.378 0.586 1.00 98.69 71 ARG A C 1
ATOM 547 O O . ARG A 1 71 ? 3.206 -8.001 1.360 1.00 98.69 71 ARG A O 1
ATOM 554 N N . ARG A 1 72 ? 4.616 -6.300 0.943 1.00 98.56 72 ARG A N 1
ATOM 555 C CA . ARG A 1 72 ? 4.593 -5.747 2.301 1.00 98.56 72 ARG A CA 1
ATOM 556 C C . ARG A 1 72 ? 3.183 -5.333 2.730 1.00 98.56 72 ARG A C 1
ATOM 558 O O . ARG A 1 72 ? 2.764 -5.625 3.842 1.00 98.56 72 ARG A O 1
ATOM 565 N N . LEU A 1 73 ? 2.424 -4.680 1.848 1.00 98.81 73 LEU A N 1
ATOM 566 C CA . LEU A 1 73 ? 1.034 -4.307 2.136 1.00 98.81 73 LEU A CA 1
ATOM 567 C C . LEU A 1 73 ? 0.118 -5.524 2.330 1.00 98.81 73 LEU A C 1
ATOM 569 O O . LEU A 1 73 ? -0.842 -5.438 3.088 1.00 98.81 73 LEU A O 1
ATOM 573 N N . ALA A 1 74 ? 0.411 -6.653 1.680 1.00 98.69 74 ALA A N 1
ATOM 574 C CA . ALA A 1 74 ? -0.354 -7.892 1.821 1.00 98.69 74 ALA A CA 1
ATOM 575 C C . ALA A 1 74 ? -0.222 -8.559 3.205 1.00 98.69 74 ALA A C 1
ATOM 577 O O . ALA A 1 74 ? -1.015 -9.442 3.540 1.00 98.69 74 ALA A O 1
ATOM 578 N N . GLU A 1 75 ? 0.764 -8.148 4.004 1.00 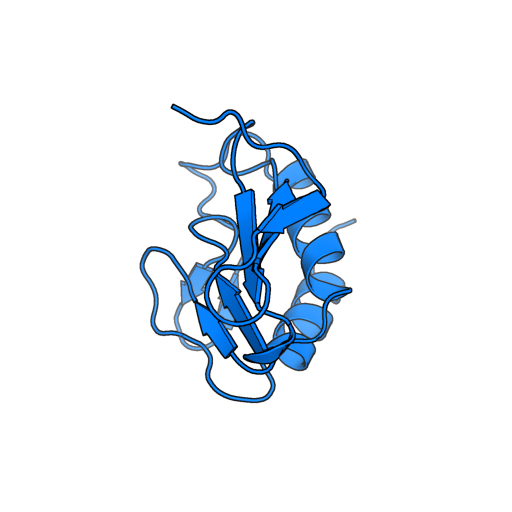98.56 75 GLU A N 1
ATOM 579 C CA . GLU A 1 75 ? 0.962 -8.614 5.383 1.00 98.56 75 GLU A CA 1
ATOM 580 C C . GLU A 1 75 ? 0.027 -7.912 6.380 1.00 98.56 75 GLU A C 1
ATOM 582 O O . GLU A 1 75 ? -0.084 -8.347 7.522 1.00 98.56 75 GLU A O 1
ATOM 587 N N . LEU A 1 76 ? -0.653 -6.838 5.965 1.00 98.50 76 LEU A N 1
ATOM 588 C CA . LEU A 1 76 ? -1.548 -6.059 6.817 1.00 98.50 76 LEU A CA 1
ATOM 589 C C . LEU A 1 76 ? -2.972 -6.630 6.814 1.00 98.50 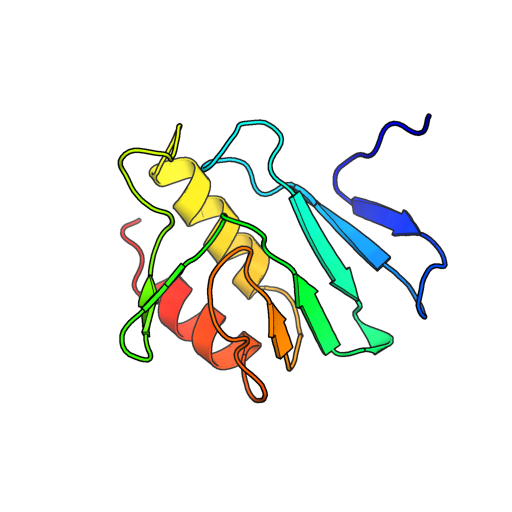76 LEU A C 1
ATOM 591 O O . LEU A 1 76 ? -3.433 -7.178 5.812 1.00 98.50 76 LEU A O 1
ATOM 595 N N . ASP A 1 77 ? -3.687 -6.427 7.920 1.00 98.19 77 ASP A N 1
ATOM 596 C CA . ASP A 1 77 ? -5.121 -6.701 8.027 1.00 98.19 77 ASP A CA 1
ATOM 597 C C . ASP A 1 77 ? -5.934 -5.433 7.726 1.00 98.19 77 ASP A C 1
ATOM 599 O O . ASP A 1 77 ? -5.714 -4.369 8.319 1.00 98.19 77 ASP A O 1
ATOM 603 N N . PHE A 1 78 ? -6.869 -5.529 6.780 1.00 98.50 78 PHE A N 1
ATOM 604 C CA . PHE A 1 78 ? -7.805 -4.466 6.408 1.00 98.50 78 PHE A CA 1
ATOM 605 C C . PHE A 1 78 ? -8.973 -5.040 5.593 1.00 98.50 78 PHE A C 1
ATOM 607 O O . PHE A 1 78 ? -8.820 -5.975 4.817 1.00 98.50 78 PHE A O 1
ATOM 614 N N . ASP A 1 79 ? -10.148 -4.435 5.718 1.00 98.62 79 ASP A N 1
ATOM 615 C CA . ASP A 1 79 ? -11.366 -4.862 5.019 1.00 98.62 79 ASP A CA 1
ATOM 616 C C . ASP A 1 79 ? -11.644 -3.997 3.777 1.00 98.62 79 ASP A C 1
ATOM 618 O O . ASP A 1 79 ? -12.321 -4.414 2.836 1.00 98.62 79 ASP A O 1
ATOM 622 N N . THR A 1 80 ? -11.109 -2.773 3.758 1.00 98.75 80 THR A N 1
ATOM 623 C CA . THR A 1 80 ? -11.303 -1.793 2.687 1.00 98.75 80 THR A CA 1
ATOM 624 C C . THR A 1 80 ? -9.970 -1.289 2.143 1.00 98.75 80 THR A C 1
ATOM 626 O O . THR A 1 80 ? -9.088 -0.890 2.901 1.00 98.75 80 THR A O 1
ATOM 629 N N . LEU A 1 81 ? -9.851 -1.246 0.815 1.00 98.81 81 LEU A N 1
ATOM 630 C CA . LEU A 1 81 ? -8.687 -0.731 0.094 1.00 98.81 81 LEU A CA 1
ATOM 631 C C . LEU A 1 81 ? -9.082 0.449 -0.797 1.00 98.81 81 LEU A C 1
ATOM 633 O O . LEU A 1 81 ? -9.949 0.313 -1.664 1.00 98.81 81 LEU A O 1
ATOM 637 N N . CYS A 1 82 ? -8.412 1.584 -0.614 1.00 98.69 82 CYS A N 1
ATOM 638 C CA . CYS A 1 82 ? -8.647 2.830 -1.340 1.00 98.69 82 CYS A CA 1
ATOM 639 C C . CYS A 1 82 ? -7.452 3.195 -2.231 1.00 98.69 82 CYS A C 1
ATOM 641 O O . CYS A 1 82 ? -6.298 3.082 -1.817 1.00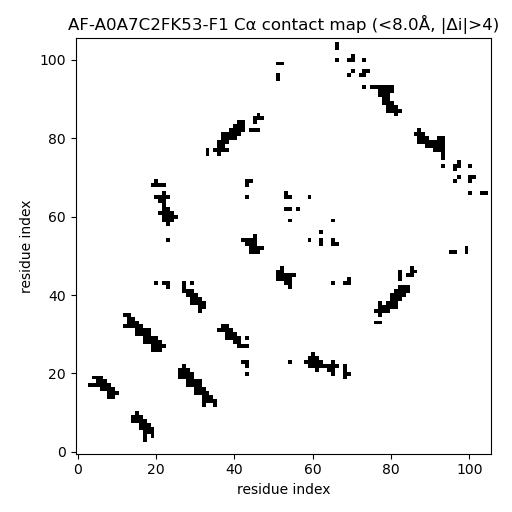 98.69 82 CYS A O 1
ATOM 643 N N . PHE A 1 83 ? -7.736 3.705 -3.430 1.00 98.44 83 PHE A N 1
ATOM 644 C CA . PHE A 1 83 ? -6.746 4.055 -4.457 1.00 98.44 83 PHE A CA 1
ATOM 645 C C . PHE A 1 83 ? -6.827 5.544 -4.817 1.00 98.44 83 PHE A C 1
ATOM 647 O O . PHE A 1 83 ? -7.861 6.167 -4.579 1.00 98.44 83 PHE A O 1
ATOM 654 N N . SER A 1 84 ? -5.802 6.088 -5.484 1.00 96.50 84 SER A N 1
ATOM 655 C CA . SER A 1 84 ? -5.840 7.466 -6.017 1.00 96.50 84 SER A CA 1
ATOM 656 C C . SER A 1 84 ? -6.939 7.682 -7.069 1.00 96.50 84 SER A C 1
ATOM 658 O O . SER A 1 84 ? -7.549 8.746 -7.123 1.00 96.50 84 SER A O 1
ATOM 660 N N . HIS A 1 85 ? -7.194 6.683 -7.925 1.00 95.44 85 HIS A N 1
ATOM 661 C CA . HIS A 1 85 ? -7.998 6.865 -9.148 1.00 95.44 85 HIS A CA 1
ATOM 662 C C . HIS A 1 85 ? -9.127 5.851 -9.347 1.00 95.44 85 HIS A C 1
ATOM 664 O O . HIS A 1 85 ? -9.928 5.986 -10.272 1.00 95.44 85 HIS A O 1
ATOM 670 N N . PHE A 1 86 ? -9.185 4.809 -8.522 1.00 96.88 86 PHE A N 1
ATOM 671 C CA . PHE A 1 86 ? -10.065 3.666 -8.747 1.00 96.88 86 PHE A CA 1
ATOM 672 C C . PHE A 1 86 ? -11.086 3.520 -7.630 1.00 96.88 86 PHE A C 1
ATOM 674 O O . PHE A 1 86 ? -10.870 3.965 -6.503 1.00 96.88 86 PHE A O 1
ATOM 681 N N . ARG A 1 87 ? -12.203 2.853 -7.945 1.00 96.25 87 ARG A N 1
ATOM 682 C CA . ARG A 1 87 ? -13.209 2.525 -6.933 1.00 96.25 87 ARG A CA 1
ATOM 683 C C . ARG A 1 87 ? -12.577 1.663 -5.837 1.00 96.25 87 ARG A C 1
ATOM 685 O O . ARG A 1 87 ? -11.835 0.731 -6.175 1.00 96.25 87 ARG A O 1
ATOM 692 N N . PRO A 1 88 ? -12.893 1.942 -4.562 1.00 97.88 88 PRO A N 1
ATOM 693 C CA . PRO A 1 88 ? -12.382 1.148 -3.464 1.00 97.88 88 PRO A CA 1
ATOM 694 C C . PRO A 1 88 ? -12.882 -0.290 -3.571 1.00 97.88 88 PRO A C 1
ATOM 696 O O . PRO A 1 88 ? -13.976 -0.554 -4.082 1.00 97.88 88 PRO A O 1
ATOM 699 N N . ILE A 1 89 ? -12.077 -1.216 -3.065 1.00 98.44 89 ILE A N 1
ATOM 700 C CA . ILE A 1 89 ? -12.547 -2.562 -2.760 1.00 98.44 89 ILE A CA 1
ATOM 701 C C . ILE A 1 89 ? -13.086 -2.500 -1.340 1.00 98.44 89 ILE A C 1
ATOM 703 O O . ILE A 1 89 ? -12.340 -2.181 -0.419 1.00 98.44 89 ILE A O 1
ATOM 707 N N . VAL A 1 90 ? -14.376 -2.773 -1.186 1.00 97.00 90 VAL A N 1
ATOM 708 C CA . VAL A 1 90 ? -15.044 -2.850 0.113 1.00 97.00 90 VAL A CA 1
ATOM 709 C C . VAL A 1 90 ? -15.325 -4.324 0.368 1.00 97.00 90 VAL A C 1
ATOM 711 O O . VAL A 1 90 ? -15.923 -4.970 -0.495 1.00 97.00 90 VAL A O 1
ATOM 714 N N . ARG A 1 91 ? -14.905 -4.826 1.530 1.00 97.31 91 ARG A N 1
ATOM 715 C CA . ARG A 1 91 ? -14.906 -6.238 1.936 1.00 97.31 91 A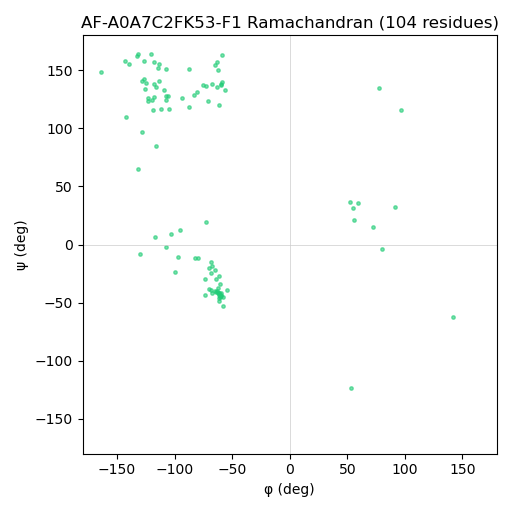RG A CA 1
ATOM 716 C C . ARG A 1 91 ? -13.788 -7.089 1.343 1.00 97.31 91 ARG A C 1
ATOM 718 O O . ARG A 1 91 ? -13.535 -7.070 0.127 1.00 97.31 91 ARG A O 1
ATOM 725 N N . ASP A 1 92 ? -13.180 -7.880 2.226 1.00 98.12 92 ASP A N 1
ATOM 726 C CA . ASP A 1 92 ? -12.198 -8.925 1.907 1.00 98.12 92 ASP A CA 1
ATOM 727 C C . ASP A 1 92 ? -11.015 -8.387 1.083 1.00 98.12 92 ASP A C 1
ATOM 729 O O . ASP A 1 92 ? -10.488 -9.048 0.178 1.00 98.12 92 ASP A O 1
ATOM 733 N N . ALA A 1 93 ? -10.664 -7.117 1.302 1.00 98.62 93 ALA A N 1
ATOM 734 C CA . ALA A 1 93 ? -9.661 -6.441 0.498 1.00 98.62 93 ALA A CA 1
ATOM 735 C C . ALA A 1 93 ? -8.253 -6.989 0.775 1.00 98.62 93 ALA A C 1
ATOM 737 O O . ALA A 1 93 ? -7.483 -7.167 -0.170 1.00 98.62 93 ALA A O 1
ATOM 738 N N . ASP A 1 94 ? -7.939 -7.318 2.027 1.00 98.75 94 ASP A N 1
ATOM 739 C CA . ASP A 1 94 ? -6.705 -8.000 2.424 1.00 98.75 94 ASP A CA 1
ATOM 740 C C . ASP A 1 94 ? -6.534 -9.353 1.720 1.00 98.75 94 ASP A C 1
ATOM 742 O O . ASP A 1 94 ? -5.469 -9.629 1.170 1.00 98.75 94 ASP A O 1
ATOM 746 N N . LEU A 1 95 ? -7.586 -10.176 1.647 1.00 98.56 95 LEU A N 1
ATOM 747 C CA . LEU A 1 95 ? -7.562 -11.474 0.971 1.00 98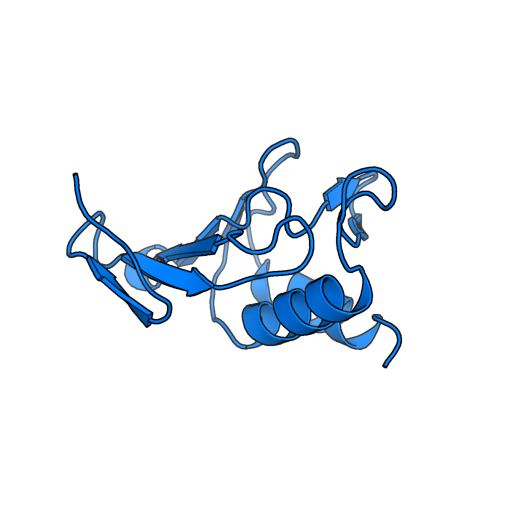.56 95 LEU A CA 1
ATOM 748 C C . LEU A 1 95 ? -7.231 -11.319 -0.516 1.00 98.56 95 LEU A C 1
ATOM 750 O O . LEU A 1 95 ? -6.358 -12.019 -1.034 1.00 98.56 95 LEU A O 1
ATOM 754 N N . LYS A 1 96 ? -7.862 -10.349 -1.185 1.00 98.56 96 LYS A N 1
ATOM 755 C CA . LYS A 1 96 ? -7.591 -10.041 -2.598 1.00 98.56 96 LYS A CA 1
ATOM 756 C C . LYS A 1 96 ? -6.169 -9.529 -2.806 1.00 98.56 96 LYS A C 1
ATOM 758 O O . LYS A 1 96 ? -5.528 -9.908 -3.784 1.00 98.56 96 LYS A O 1
ATOM 763 N N . VAL A 1 97 ? -5.653 -8.692 -1.903 1.00 98.75 97 VAL A N 1
ATOM 764 C CA . VAL A 1 97 ? -4.269 -8.197 -1.980 1.00 98.75 97 VAL A CA 1
ATOM 765 C C . VAL A 1 97 ? -3.267 -9.323 -1.725 1.00 98.75 97 VAL A C 1
ATOM 767 O O . VAL A 1 97 ? -2.279 -9.411 -2.449 1.00 98.75 97 VAL A O 1
ATOM 770 N N . ARG A 1 98 ? -3.533 -10.233 -0.781 1.00 98.75 98 ARG A N 1
ATOM 771 C CA . ARG A 1 98 ? -2.714 -11.433 -0.533 1.00 98.75 98 ARG A CA 1
ATOM 772 C C . ARG A 1 98 ? -2.666 -12.354 -1.743 1.00 98.75 98 ARG A C 1
ATOM 774 O O . ARG A 1 98 ? -1.586 -12.809 -2.117 1.00 98.75 98 ARG A O 1
ATOM 781 N N . GLU A 1 99 ? -3.808 -12.616 -2.371 1.00 98.44 99 GLU A N 1
ATOM 782 C CA . GLU A 1 99 ? -3.871 -13.394 -3.610 1.00 98.44 99 GLU A CA 1
ATOM 783 C C . GLU A 1 99 ? -3.094 -12.700 -4.735 1.00 98.44 99 GLU A C 1
ATOM 785 O O . GLU A 1 99 ? -2.232 -13.307 -5.374 1.00 98.44 99 GLU A O 1
ATOM 790 N N . PHE A 1 100 ? -3.332 -11.402 -4.927 1.00 98.50 100 PHE A N 1
ATOM 791 C CA . PHE A 1 100 ? -2.658 -10.617 -5.950 1.00 98.50 100 PHE A CA 1
ATOM 792 C C . PHE A 1 100 ? -1.135 -10.582 -5.747 1.00 98.50 100 PHE A C 1
ATOM 794 O O . PHE A 1 100 ? -0.388 -10.817 -6.697 1.00 98.50 100 PHE A O 1
ATOM 801 N N . ALA A 1 101 ? -0.658 -10.381 -4.518 1.00 98.50 101 ALA A N 1
ATOM 802 C CA . ALA A 1 101 ? 0.766 -10.342 -4.194 1.00 98.50 101 ALA A CA 1
ATOM 803 C C . ALA A 1 101 ? 1.495 -11.654 -4.535 1.00 98.50 101 ALA A C 1
ATOM 805 O O . ALA A 1 101 ? 2.643 -11.616 -4.983 1.00 98.50 101 ALA A O 1
ATOM 806 N N . ARG A 1 102 ? 0.824 -12.809 -4.394 1.00 98.00 102 ARG A N 1
ATOM 807 C CA . ARG A 1 102 ? 1.359 -14.126 -4.795 1.00 98.00 102 ARG A CA 1
ATOM 808 C C . ARG A 1 102 ? 1.489 -14.286 -6.310 1.00 98.00 102 ARG A C 1
ATOM 810 O O . ARG A 1 102 ? 2.298 -15.087 -6.760 1.00 98.00 102 ARG A O 1
ATOM 817 N N . SER A 1 103 ? 0.707 -13.538 -7.089 1.00 96.88 103 SER A N 1
ATOM 818 C CA . SER A 1 103 ? 0.772 -13.558 -8.557 1.00 96.88 103 SER A CA 1
ATOM 819 C C . SER A 1 103 ? 1.884 -12.676 -9.138 1.00 96.88 103 SER A C 1
ATOM 821 O O . SER A 1 103 ? 2.173 -12.759 -10.333 1.00 96.88 103 SER A O 1
ATOM 823 N N . LEU A 1 104 ? 2.504 -11.815 -8.319 1.00 95.75 104 LEU A N 1
ATOM 824 C CA . LEU A 1 104 ? 3.558 -10.915 -8.776 1.00 95.75 104 LEU A CA 1
ATOM 825 C C . LEU A 1 104 ? 4.857 -11.690 -9.055 1.00 95.75 104 LEU A C 1
ATOM 827 O O . LEU A 1 104 ? 5.255 -12.508 -8.221 1.00 95.75 104 LEU A O 1
ATOM 831 N N . PRO A 1 105 ? 5.553 -11.404 -10.174 1.00 87.31 105 PRO A N 1
ATOM 832 C CA . PRO A 1 105 ? 6.838 -12.028 -10.489 1.00 87.31 105 PRO A CA 1
ATOM 833 C C . PRO A 1 105 ? 7.853 -11.739 -9.384 1.00 87.31 105 PRO A C 1
ATOM 835 O O . PRO A 1 105 ? 7.839 -10.629 -8.848 1.00 87.31 105 PRO A O 1
ATOM 838 N N . ALA A 1 106 ? 8.668 -12.743 -9.036 1.00 74.25 106 ALA A N 1
ATOM 839 C CA . ALA A 1 106 ? 9.649 -12.692 -7.946 1.00 74.25 106 ALA A CA 1
ATOM 840 C C . ALA A 1 106 ? 10.458 -11.388 -7.958 1.00 74.25 106 ALA A C 1
ATOM 842 O O . ALA A 1 106 ? 11.070 -11.090 -9.008 1.00 74.25 106 ALA A O 1
#

Solvent-accessible surface area (backbone atoms only — not comparable to full-atom values): 5795 Å² total; per-residue (Å²): 141,82,92,84,52,70,68,42,73,42,85,51,90,66,36,32,35,33,39,67,30,33,12,38,38,86,82,31,54,27,46,36,22,63,79,70,22,34,34,38,37,36,62,50,44,39,57,55,97,94,36,82,42,72,40,59,70,94,68,32,76,31,68,67,47,24,51,53,31,45,43,59,58,33,75,47,78,31,34,28,35,37,42,72,88,35,78,58,43,73,62,63,27,28,61,53,38,40,56,51,42,71,70,52,84,132